Protein AF-A0A357AM47-F1 (afdb_monomer_lite)

Sequence (164 aa):
MSIFLFTTLNSKGVAGVGKAKLSAEQVVPPAEQARFNLYQVDAKGEVDTEKSGDAVFNIKSTENQPNSFLMASISVVYNGGSKNKLLEERKKLLQNLYISDFRQAAIEYFRSKSYDELQQADAMQKAGEDLQAIFSGIIGEDPEDPAKKIILKIVFDKWIIQQQ

Foldseek 3Di:
DDDDDDDDDDDDDDDDDDPPPDDPQPDQPPQQKAKFWLADADPVRFTDRPDWDKDKEFAAADPVFRGKIKIWGKMWIWGCPDNNPNVVVLCCCVGVPCSVVLVVVLNVVRNHHDPVLCPDPCNQVVSWVVSLVVSCVSSPHDPVCSVPTTGDIMDIPDIDMDGD

Secondary structure (DSSP, 8-state):
-PPPP-------PPP--------------GGGEEEEESS---TTSS--SSSPPPEEEE-B--SS-TTEEEEEEEEEEEE--GGGTTHHHHHHIIIIISHHHHHHHHHHHHHHSBHHHHTSTTHHHHHHHHHHHHHHHHTT--TT-GGG--EEEEEEEEEEEEE-

pLDDT: mean 80.46, std 19.72, range [31.25, 97.44]

Structure (mmCIF, N/CA/C/O backbone):
data_AF-A0A357AM47-F1
#
_entry.id   AF-A0A357AM47-F1
#
loop_
_atom_site.group_PDB
_atom_site.id
_atom_site.type_symbol
_atom_site.label_atom_id
_atom_site.label_alt_id
_atom_site.label_comp_id
_atom_site.label_asym_id
_atom_site.label_entity_id
_atom_site.label_seq_id
_atom_site.pdbx_PDB_ins_code
_atom_site.Cartn_x
_atom_site.Cartn_y
_atom_site.Cartn_z
_atom_site.occupancy
_atom_site.B_iso_or_equiv
_atom_site.auth_seq_id
_atom_site.auth_comp_id
_atom_site.auth_asym_id
_atom_site.auth_atom_id
_atom_site.pdbx_PDB_model_num
ATOM 1 N N . MET A 1 1 ? 13.494 -64.619 18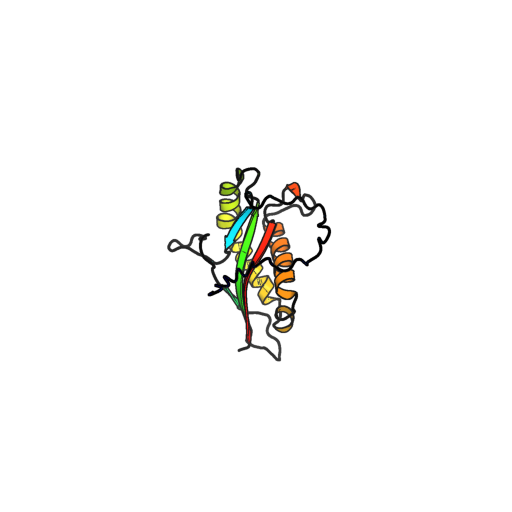.999 1.00 40.53 1 MET A N 1
ATOM 2 C CA . MET A 1 1 ? 13.290 -64.017 17.666 1.00 40.53 1 MET A CA 1
ATOM 3 C C . MET A 1 1 ? 12.662 -62.657 17.905 1.00 40.53 1 MET A C 1
ATOM 5 O O . MET A 1 1 ? 11.492 -62.592 18.247 1.00 40.53 1 MET A O 1
ATOM 9 N N . SER A 1 2 ? 13.479 -61.606 17.896 1.00 43.72 2 SER A N 1
ATOM 10 C CA . SER A 1 2 ? 13.066 -60.249 18.267 1.00 43.72 2 SER A CA 1
ATOM 11 C C . SER A 1 2 ? 12.852 -59.441 16.994 1.00 43.72 2 SER A C 1
ATOM 13 O O . SER A 1 2 ? 13.758 -59.351 16.169 1.00 43.72 2 SER A O 1
ATOM 15 N N . ILE A 1 3 ? 11.648 -58.903 16.817 1.00 53.75 3 ILE A N 1
ATOM 16 C CA . ILE A 1 3 ? 11.272 -58.072 15.672 1.00 53.75 3 ILE A CA 1
ATOM 17 C C . ILE A 1 3 ? 11.390 -56.608 16.102 1.00 53.75 3 ILE A C 1
ATOM 19 O O . ILE A 1 3 ? 10.734 -56.187 17.051 1.00 53.75 3 ILE A O 1
ATOM 23 N N . PHE A 1 4 ? 12.231 -55.844 15.405 1.00 48.78 4 PHE A N 1
ATOM 24 C CA . PHE A 1 4 ? 12.303 -54.388 15.518 1.00 48.78 4 PHE A CA 1
ATOM 25 C C . PHE A 1 4 ? 11.388 -53.764 14.455 1.00 48.78 4 PHE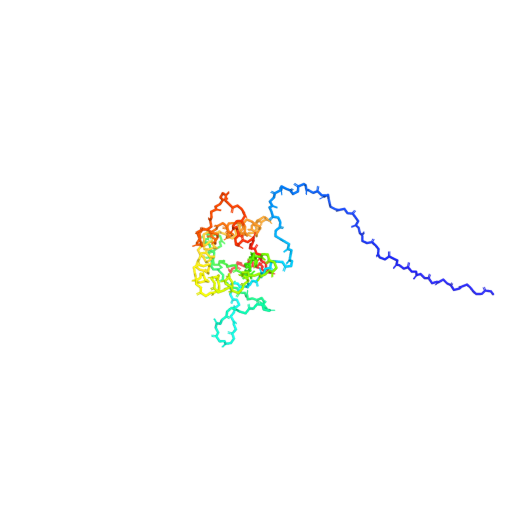 A C 1
ATOM 27 O O . PHE A 1 4 ? 11.577 -54.006 13.264 1.00 48.78 4 PHE A O 1
ATOM 34 N N . LEU A 1 5 ? 10.404 -52.964 14.877 1.00 50.66 5 LEU A N 1
ATOM 35 C CA . LEU A 1 5 ? 9.602 -52.118 13.988 1.00 50.66 5 LEU A CA 1
ATOM 36 C C . LEU A 1 5 ? 10.204 -50.708 13.961 1.00 50.66 5 LEU A C 1
ATOM 38 O O . LEU A 1 5 ? 10.206 -50.016 14.976 1.00 50.66 5 LEU A O 1
ATOM 42 N N . PHE A 1 6 ? 10.663 -50.268 12.791 1.00 53.88 6 PHE A N 1
ATOM 43 C CA . PHE A 1 6 ? 10.964 -48.862 12.524 1.00 53.88 6 PHE A CA 1
ATOM 44 C C . PHE A 1 6 ? 9.737 -48.216 11.873 1.00 53.88 6 PHE A C 1
ATOM 46 O O . PHE A 1 6 ? 9.360 -48.563 10.756 1.00 53.88 6 PHE A O 1
ATOM 53 N N . THR A 1 7 ? 9.094 -47.286 12.577 1.00 44.75 7 THR A N 1
ATOM 54 C CA . THR A 1 7 ? 8.002 -46.463 12.046 1.00 44.75 7 THR A CA 1
ATOM 55 C C . THR A 1 7 ? 8.573 -45.274 11.278 1.00 44.75 7 THR A C 1
ATOM 57 O O . THR A 1 7 ? 9.206 -44.404 11.874 1.00 44.75 7 THR A O 1
ATOM 60 N N . THR A 1 8 ? 8.317 -45.194 9.972 1.00 42.97 8 THR A N 1
ATOM 61 C CA . THR A 1 8 ? 8.569 -43.994 9.164 1.00 42.97 8 THR A CA 1
ATOM 62 C C . THR A 1 8 ? 7.245 -43.276 8.896 1.00 42.97 8 THR A C 1
ATOM 64 O O . THR A 1 8 ? 6.454 -43.664 8.038 1.00 42.97 8 THR A O 1
ATOM 67 N N . LEU A 1 9 ? 6.983 -42.211 9.658 1.00 45.31 9 LEU A N 1
ATOM 68 C CA . LEU A 1 9 ? 5.921 -41.252 9.354 1.00 45.31 9 LEU A CA 1
ATOM 69 C C . LEU A 1 9 ? 6.365 -40.415 8.152 1.00 45.31 9 LEU A C 1
ATOM 71 O O . LEU A 1 9 ? 7.185 -39.508 8.274 1.00 45.31 9 LEU A O 1
ATOM 75 N N . ASN A 1 10 ? 5.844 -40.752 6.975 1.00 38.94 10 ASN A N 1
ATOM 76 C CA . ASN A 1 10 ? 6.002 -39.933 5.783 1.00 38.94 10 ASN A CA 1
ATOM 77 C C . ASN A 1 10 ? 4.958 -38.810 5.826 1.00 38.94 10 ASN A C 1
ATOM 79 O O . ASN A 1 10 ? 3.788 -39.018 5.504 1.00 38.94 10 ASN A O 1
ATOM 83 N N . SER A 1 11 ? 5.381 -37.623 6.249 1.00 42.72 11 SER A N 1
ATOM 84 C CA . SER A 1 11 ? 4.605 -36.392 6.128 1.00 42.72 11 SER A CA 1
ATOM 85 C C . SER A 1 11 ? 4.466 -36.031 4.649 1.00 42.72 11 SER A C 1
ATOM 87 O O . SER A 1 11 ? 5.376 -35.455 4.054 1.00 42.72 11 SER A O 1
ATOM 89 N N . LYS A 1 12 ? 3.320 -36.343 4.039 1.00 38.94 12 LYS A N 1
ATOM 90 C CA . LYS A 1 12 ? 2.901 -35.707 2.785 1.00 38.94 12 LYS A CA 1
ATOM 91 C C . LYS A 1 12 ? 1.600 -34.962 3.011 1.00 38.94 12 LYS A C 1
ATOM 93 O O . LYS A 1 12 ? 0.581 -35.544 3.370 1.00 38.94 12 LYS A O 1
ATOM 98 N N . GLY A 1 13 ? 1.725 -33.647 2.858 1.00 37.59 13 GLY A N 1
ATOM 99 C CA . GLY A 1 13 ? 0.711 -32.651 3.126 1.00 37.59 13 GLY A CA 1
ATOM 100 C C . GLY A 1 13 ? -0.556 -32.851 2.311 1.00 37.59 13 GLY A C 1
ATOM 101 O O . GLY A 1 13 ? -0.556 -33.363 1.192 1.00 37.59 13 GLY A O 1
ATOM 102 N N . VAL A 1 14 ? -1.630 -32.413 2.947 1.00 36.28 14 VAL A N 1
ATOM 103 C CA . VAL A 1 14 ? -3.002 -32.360 2.473 1.00 36.28 14 VAL A CA 1
ATOM 104 C C . VAL A 1 14 ? -3.056 -31.659 1.113 1.00 36.28 14 VAL A C 1
ATOM 106 O O . VAL A 1 14 ? -2.688 -30.494 0.980 1.00 36.28 14 VAL A O 1
ATOM 109 N N . ALA A 1 15 ? -3.508 -32.387 0.095 1.00 38.81 15 ALA A N 1
ATOM 110 C CA . ALA A 1 15 ? -3.880 -31.824 -1.190 1.00 38.81 15 ALA A CA 1
ATOM 111 C C . ALA A 1 15 ? -5.310 -31.283 -1.089 1.00 38.81 15 ALA A C 1
ATOM 113 O O . ALA A 1 15 ? -6.235 -32.039 -0.800 1.00 38.81 15 ALA A O 1
ATOM 114 N N . GLY A 1 16 ? -5.489 -29.991 -1.360 1.00 31.25 16 GLY A N 1
ATOM 115 C CA . GLY A 1 16 ? -6.814 -29.425 -1.585 1.00 31.25 16 GLY A CA 1
ATOM 116 C C . GLY A 1 16 ? -6.903 -27.929 -1.337 1.00 31.25 16 GLY A C 1
ATOM 117 O O . GLY A 1 16 ? -7.324 -27.536 -0.263 1.00 31.25 16 GLY A O 1
ATOM 118 N N . VAL A 1 17 ? -6.601 -27.117 -2.354 1.00 34.31 17 VAL A N 1
ATOM 119 C CA . VAL A 1 17 ? -7.410 -25.936 -2.708 1.00 34.31 17 VAL A CA 1
ATOM 120 C C . VAL A 1 17 ? -7.358 -25.807 -4.230 1.00 34.31 17 VAL A C 1
ATOM 122 O O . VAL A 1 17 ? -6.290 -25.867 -4.840 1.00 34.31 17 VAL A O 1
ATOM 125 N N . GLY A 1 18 ? -8.539 -25.734 -4.841 1.00 31.72 18 GLY A N 1
ATOM 126 C CA . GLY A 1 18 ? -8.738 -25.698 -6.281 1.00 31.72 18 GLY A CA 1
ATOM 127 C C . GLY A 1 18 ? -7.953 -24.583 -6.964 1.00 31.72 18 GLY A C 1
ATOM 128 O O . GLY A 1 18 ? -7.833 -23.469 -6.459 1.00 31.72 18 GLY A O 1
ATOM 129 N N . LYS A 1 19 ? -7.454 -24.895 -8.163 1.00 36.06 19 LYS A N 1
ATOM 130 C CA . LYS A 1 19 ? -7.002 -23.901 -9.133 1.00 36.06 19 LYS A CA 1
ATOM 131 C C . LYS A 1 19 ? -8.198 -23.026 -9.510 1.00 36.06 19 LYS A C 1
ATOM 133 O O . LYS A 1 19 ? -8.933 -23.348 -10.441 1.00 36.06 19 LYS A O 1
ATOM 138 N N . ALA A 1 20 ? -8.394 -21.934 -8.779 1.00 32.34 20 ALA A N 1
ATOM 139 C CA . ALA A 1 20 ? -9.149 -20.804 -9.282 1.00 32.34 20 ALA A CA 1
ATOM 140 C C . ALA A 1 20 ? -8.407 -20.298 -10.524 1.00 32.34 20 ALA A C 1
ATOM 142 O O . ALA A 1 20 ? -7.199 -20.054 -10.501 1.00 32.34 20 ALA A O 1
ATOM 143 N N . LYS A 1 21 ? -9.130 -20.261 -11.638 1.00 34.22 21 LYS A N 1
ATOM 144 C CA . LYS A 1 21 ? -8.663 -19.813 -12.943 1.00 34.22 21 LYS A CA 1
ATOM 145 C C . LYS A 1 21 ? -8.303 -18.330 -12.818 1.00 34.22 21 LYS A C 1
ATOM 147 O O . LYS A 1 21 ? -9.184 -17.483 -12.905 1.00 34.22 21 LYS A O 1
ATOM 152 N N . LEU A 1 22 ? -7.030 -18.047 -12.545 1.00 34.88 22 LEU A N 1
ATOM 153 C CA . LEU A 1 22 ? -6.474 -16.699 -12.574 1.00 34.88 22 LEU A CA 1
ATOM 154 C C . LEU A 1 22 ? -6.722 -16.139 -13.974 1.00 34.88 22 LEU A C 1
ATOM 156 O O . LEU A 1 22 ? -6.290 -16.719 -14.976 1.00 34.88 22 LEU A O 1
ATOM 160 N N . SER A 1 23 ? -7.490 -15.056 -14.022 1.00 35.03 23 SER A N 1
ATOM 161 C CA . SER A 1 23 ? -7.554 -14.136 -15.149 1.00 35.03 23 SER A CA 1
ATOM 162 C C . SER A 1 23 ? -6.137 -13.886 -15.659 1.00 35.03 23 SER A C 1
ATOM 164 O O . SER A 1 23 ? -5.192 -13.814 -14.874 1.00 35.03 23 SER A O 1
ATOM 166 N N . ALA A 1 24 ? -5.980 -13.819 -16.980 1.00 37.25 24 ALA A N 1
ATOM 167 C CA . ALA A 1 24 ? -4.708 -13.567 -17.643 1.00 37.25 24 ALA A CA 1
ATOM 168 C C . ALA A 1 24 ? -4.257 -12.114 -17.406 1.00 37.25 24 ALA A C 1
ATOM 170 O O . ALA A 1 24 ? -4.215 -11.304 -18.322 1.00 37.25 24 ALA A O 1
ATOM 171 N N . GLU A 1 25 ? -3.960 -11.782 -16.157 1.00 43.28 25 GLU A N 1
ATOM 172 C CA . GLU A 1 25 ? -3.191 -10.615 -15.776 1.00 43.28 25 GLU A CA 1
ATOM 173 C C . GLU A 1 25 ? -1.727 -11.033 -15.873 1.00 43.28 25 GLU A C 1
ATOM 175 O O . GLU A 1 25 ? -1.335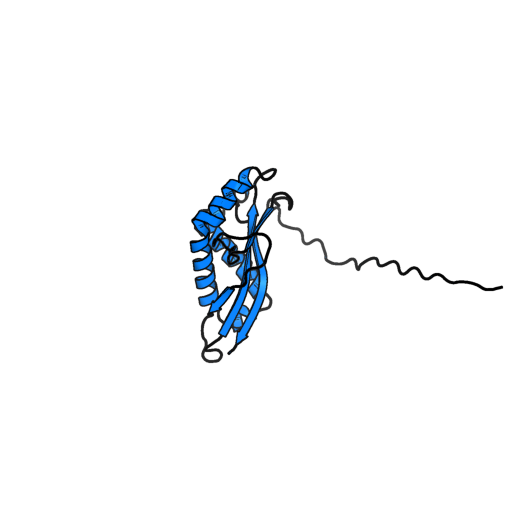 -12.099 -15.392 1.00 43.28 25 GLU A O 1
ATOM 180 N N . GLN A 1 26 ? -0.934 -10.260 -16.605 1.00 51.38 26 GLN A N 1
ATOM 181 C CA . GLN A 1 26 ? 0.473 -10.533 -16.854 1.00 51.38 26 GLN A CA 1
ATOM 182 C C . GLN A 1 26 ? 1.212 -10.720 -15.520 1.00 51.38 26 GLN A C 1
ATOM 184 O O . GLN A 1 26 ? 1.525 -9.763 -14.816 1.00 51.38 26 GLN A O 1
ATOM 189 N N . VAL A 1 27 ? 1.476 -11.975 -15.152 1.00 70.06 27 VAL A N 1
ATOM 190 C CA . VAL A 1 27 ? 2.119 -12.306 -13.880 1.00 70.06 27 VAL A CA 1
ATOM 191 C C . VAL A 1 27 ? 3.605 -11.977 -14.002 1.00 70.06 27 VAL A C 1
ATOM 193 O O . VAL A 1 27 ? 4.360 -12.736 -14.609 1.00 70.06 27 VAL A O 1
ATOM 196 N N . VAL A 1 28 ? 4.038 -10.850 -13.429 1.00 75.75 28 VAL A N 1
ATOM 197 C CA . VAL A 1 28 ? 5.470 -10.559 -13.256 1.00 75.75 28 VAL A CA 1
ATOM 198 C C . VAL A 1 28 ? 6.089 -11.699 -12.436 1.00 75.75 28 VAL A C 1
ATOM 200 O O . VAL A 1 28 ? 5.605 -11.966 -11.329 1.00 75.75 28 VAL A O 1
ATOM 203 N N . PRO A 1 29 ? 7.126 -12.399 -12.934 1.00 82.69 29 PRO A N 1
ATOM 204 C CA . PRO A 1 29 ? 7.738 -13.510 -12.214 1.00 82.69 29 PRO A CA 1
ATOM 205 C C . PRO A 1 29 ? 8.220 -13.075 -10.826 1.00 82.69 29 PRO A C 1
ATOM 207 O O . PRO A 1 29 ? 8.782 -11.989 -10.718 1.00 82.69 29 PRO A O 1
ATOM 210 N N . PRO A 1 30 ? 8.102 -13.905 -9.771 1.00 84.69 30 PRO A N 1
ATOM 211 C CA . PRO A 1 30 ? 8.552 -13.532 -8.425 1.00 84.69 30 PRO A CA 1
ATOM 212 C C . PRO A 1 30 ? 10.011 -13.056 -8.352 1.00 84.69 30 PRO A C 1
ATOM 214 O O . PRO A 1 30 ? 10.328 -12.186 -7.553 1.00 84.69 30 PRO A O 1
ATOM 217 N N . ALA A 1 31 ? 10.890 -13.583 -9.213 1.00 85.19 31 ALA A N 1
ATOM 218 C CA . ALA A 1 31 ? 12.294 -13.168 -9.303 1.00 85.19 31 ALA A CA 1
ATOM 219 C C . ALA A 1 31 ? 12.495 -11.738 -9.848 1.00 85.19 31 ALA A C 1
ATOM 221 O O . ALA A 1 31 ? 13.561 -11.154 -9.666 1.00 85.19 31 ALA A O 1
ATOM 222 N N . GLU A 1 32 ? 11.487 -11.194 -10.530 1.00 88.44 32 GLU A N 1
ATOM 223 C CA . GLU A 1 32 ? 11.453 -9.833 -11.074 1.00 88.44 32 GLU A CA 1
ATOM 224 C C . GLU A 1 32 ? 10.601 -8.891 -10.207 1.00 88.44 32 GLU A C 1
ATOM 226 O O . GLU A 1 32 ? 10.309 -7.765 -10.603 1.00 88.44 32 GLU A O 1
ATOM 231 N N . GLN A 1 33 ? 10.163 -9.350 -9.032 1.00 90.62 33 GLN A N 1
ATOM 232 C CA . GLN A 1 33 ? 9.452 -8.531 -8.060 1.00 90.62 33 GLN A CA 1
ATOM 233 C C . GLN A 1 33 ? 10.422 -8.039 -6.994 1.00 90.62 33 GLN A C 1
ATOM 235 O O . GLN A 1 33 ? 11.294 -8.772 -6.527 1.00 90.62 33 GLN A O 1
ATOM 240 N N . ALA A 1 34 ? 10.216 -6.806 -6.561 1.00 91.00 34 ALA A N 1
ATOM 241 C CA . ALA A 1 34 ? 10.898 -6.230 -5.422 1.00 91.00 34 ALA A CA 1
ATOM 242 C C . ALA A 1 34 ? 9.884 -5.703 -4.413 1.00 91.00 34 ALA A C 1
ATOM 244 O O . ALA A 1 34 ? 8.712 -5.485 -4.726 1.00 91.00 34 ALA A O 1
ATOM 245 N N . ARG A 1 35 ? 10.335 -5.536 -3.172 1.00 90.94 35 ARG A N 1
ATOM 246 C CA . ARG A 1 35 ? 9.494 -5.152 -2.043 1.00 90.94 35 ARG A CA 1
ATOM 247 C C . ARG A 1 35 ? 10.215 -4.124 -1.188 1.00 90.94 35 ARG A C 1
ATOM 249 O O . ARG A 1 35 ? 11.413 -4.253 -0.960 1.00 90.94 35 ARG A O 1
ATOM 256 N N . PHE A 1 36 ? 9.478 -3.142 -0.686 1.00 90.69 36 PHE A N 1
ATOM 257 C CA . PHE A 1 36 ? 9.944 -2.291 0.405 1.00 90.69 36 PHE A CA 1
ATOM 258 C C . PHE A 1 36 ? 8.815 -2.005 1.389 1.00 90.69 36 PHE A C 1
ATOM 260 O O . PHE A 1 36 ? 7.642 -2.028 1.013 1.00 90.69 36 PHE A O 1
ATOM 267 N N . ASN A 1 37 ? 9.171 -1.750 2.646 1.00 92.31 37 ASN A N 1
ATOM 268 C CA . ASN A 1 37 ? 8.217 -1.354 3.671 1.00 92.31 37 ASN A CA 1
ATOM 269 C C . ASN A 1 37 ? 8.084 0.175 3.702 1.00 92.31 37 ASN A C 1
ATOM 271 O O . ASN A 1 37 ? 9.076 0.892 3.640 1.00 92.31 37 ASN A O 1
ATOM 275 N N . LEU A 1 38 ? 6.854 0.675 3.795 1.00 91.12 38 LEU A N 1
ATOM 276 C CA . LEU A 1 38 ? 6.553 2.097 3.671 1.00 91.12 38 LEU A CA 1
ATOM 277 C C . LEU A 1 38 ? 7.087 2.935 4.847 1.00 91.12 38 LEU A C 1
ATOM 279 O O . LEU A 1 38 ? 7.422 4.105 4.664 1.00 91.12 38 LEU A O 1
ATOM 283 N N . TYR A 1 39 ? 7.194 2.353 6.043 1.00 88.62 39 TYR A N 1
ATOM 284 C CA . TYR A 1 39 ? 7.556 3.053 7.286 1.00 88.62 39 TYR A CA 1
ATOM 285 C C . TYR A 1 39 ? 8.861 2.572 7.913 1.00 88.62 39 TYR A C 1
ATOM 287 O O . TYR A 1 39 ? 9.312 3.145 8.902 1.00 88.62 39 TYR A O 1
ATOM 295 N N . GLN A 1 40 ? 9.492 1.554 7.336 1.00 82.75 40 GLN A N 1
ATOM 296 C CA . GLN A 1 40 ? 10.841 1.173 7.711 1.00 82.75 40 GLN A CA 1
ATOM 297 C C . GLN A 1 40 ? 11.795 2.295 7.287 1.00 82.75 40 GLN A C 1
ATOM 299 O O . GLN A 1 40 ? 11.864 2.640 6.109 1.00 82.75 40 GLN A O 1
ATOM 304 N N . VAL A 1 41 ? 12.535 2.845 8.245 1.00 71.12 41 VAL A N 1
ATOM 305 C CA . VAL A 1 41 ? 13.653 3.754 7.989 1.00 71.12 41 VAL A CA 1
ATOM 306 C C . VAL A 1 41 ? 14.915 3.205 8.648 1.00 71.12 41 VAL A C 1
ATOM 308 O O . VAL A 1 41 ? 14.858 2.653 9.748 1.00 71.12 41 VAL A O 1
ATOM 311 N N . ASP A 1 42 ? 16.045 3.312 7.964 1.00 68.81 42 ASP A N 1
ATOM 312 C CA . ASP A 1 42 ? 17.359 2.969 8.476 1.00 68.81 42 ASP A CA 1
ATOM 313 C C . ASP A 1 42 ? 17.871 4.058 9.436 1.00 68.81 42 ASP A C 1
ATOM 315 O O . ASP A 1 42 ? 17.236 5.092 9.662 1.00 68.81 42 ASP A O 1
ATOM 319 N N . ALA A 1 43 ? 19.056 3.843 10.009 1.00 60.50 43 ALA A N 1
ATOM 320 C CA . ALA A 1 43 ? 19.679 4.798 10.929 1.00 60.50 43 ALA A CA 1
ATOM 321 C C . ALA A 1 43 ? 20.020 6.162 10.287 1.00 60.50 43 ALA A C 1
ATOM 323 O O . ALA A 1 43 ? 20.359 7.103 11.003 1.00 60.50 43 ALA A O 1
ATOM 324 N N . LYS A 1 44 ? 19.955 6.270 8.956 1.00 63.91 44 LYS A N 1
ATOM 325 C CA . LYS A 1 44 ? 20.170 7.492 8.174 1.00 63.91 44 LYS A CA 1
ATOM 326 C C . LYS A 1 44 ? 18.852 8.117 7.696 1.00 63.91 44 LYS A C 1
ATOM 328 O O . LYS A 1 44 ? 18.887 9.174 7.073 1.00 63.91 44 LYS A O 1
ATOM 333 N N . GLY A 1 45 ? 17.709 7.510 8.022 1.00 60.28 45 GLY A N 1
ATOM 334 C CA . GLY A 1 45 ? 16.381 7.960 7.612 1.00 60.28 45 GLY A CA 1
ATOM 335 C C . GLY A 1 45 ? 15.941 7.477 6.223 1.00 60.28 45 GLY A C 1
ATOM 336 O O . GLY A 1 45 ? 14.901 7.927 5.745 1.00 60.28 45 GLY A O 1
ATOM 337 N N . GLU A 1 46 ? 16.690 6.580 5.576 1.00 65.31 46 GLU A N 1
ATOM 338 C CA . GLU A 1 46 ? 16.367 5.998 4.264 1.00 65.31 46 GLU A CA 1
ATOM 339 C C . GLU A 1 46 ? 15.505 4.739 4.406 1.00 65.31 46 GLU A C 1
ATOM 341 O O . GLU A 1 46 ? 15.533 4.080 5.435 1.00 65.31 46 GLU A O 1
ATOM 346 N N . VAL A 1 47 ? 14.729 4.361 3.388 1.00 65.06 47 VAL A N 1
ATOM 347 C CA . VAL A 1 47 ? 13.861 3.175 3.479 1.00 65.06 47 VAL A CA 1
ATOM 348 C C . VAL A 1 47 ? 14.687 1.881 3.491 1.00 65.06 47 VAL A C 1
ATOM 350 O O . VAL A 1 47 ? 15.286 1.510 2.483 1.00 65.06 47 VAL A O 1
ATOM 353 N N . ASP A 1 48 ? 14.684 1.165 4.618 1.00 63.22 48 ASP A N 1
ATOM 354 C CA . ASP A 1 48 ? 15.333 -0.146 4.753 1.00 63.22 48 ASP A CA 1
ATOM 355 C C . ASP A 1 48 ? 14.420 -1.268 4.213 1.00 63.22 48 ASP A C 1
ATOM 357 O O . ASP A 1 48 ? 13.190 -1.218 4.290 1.00 63.22 48 ASP A O 1
ATOM 361 N N . THR A 1 49 ? 15.025 -2.266 3.572 1.00 61.22 49 THR A N 1
ATOM 362 C CA . THR A 1 49 ? 14.336 -3.351 2.861 1.00 61.22 49 THR A CA 1
ATOM 363 C C . THR A 1 49 ? 14.375 -4.689 3.598 1.00 61.22 49 THR A C 1
ATOM 365 O O . THR A 1 49 ? 13.730 -5.632 3.144 1.00 61.22 49 THR A O 1
ATOM 368 N N . GLU A 1 50 ? 15.111 -4.804 4.709 1.00 57.56 50 GLU A N 1
ATOM 369 C CA . GLU A 1 50 ? 15.360 -6.092 5.378 1.00 57.56 50 GLU A CA 1
ATOM 370 C C . GLU A 1 50 ? 14.506 -6.343 6.630 1.00 57.56 50 GLU A C 1
ATOM 372 O O . GLU A 1 50 ? 14.456 -7.478 7.110 1.00 57.56 50 GLU A O 1
ATOM 377 N N . LYS A 1 51 ? 13.794 -5.336 7.162 1.00 59.59 51 LYS A N 1
ATOM 378 C CA . LYS A 1 51 ? 12.885 -5.524 8.310 1.00 59.59 51 LYS A CA 1
ATOM 379 C C . LYS A 1 51 ? 11.510 -4.889 8.088 1.00 59.59 51 LYS A C 1
ATOM 381 O O . LYS A 1 51 ? 11.293 -4.114 7.158 1.00 59.59 51 LYS A O 1
ATOM 386 N N . SER A 1 52 ? 10.563 -5.282 8.936 1.00 65.00 52 SER A N 1
ATOM 387 C CA . SER A 1 52 ? 9.193 -4.772 8.946 1.00 65.00 52 SER A CA 1
ATOM 388 C C . SER A 1 52 ? 9.084 -3.527 9.830 1.00 65.00 52 SER A C 1
ATOM 390 O O . SER A 1 52 ? 9.267 -3.620 11.046 1.00 65.00 52 SER A O 1
ATOM 392 N N . GLY A 1 53 ? 8.730 -2.392 9.227 1.00 80.88 53 GLY A N 1
ATOM 393 C CA . GLY A 1 53 ? 8.360 -1.171 9.933 1.00 80.88 53 GLY A CA 1
ATOM 394 C C . GLY A 1 53 ? 6.871 -1.190 10.256 1.00 80.88 53 GLY A C 1
ATOM 395 O O . GLY A 1 53 ? 6.054 -1.496 9.382 1.00 80.88 53 GLY A O 1
ATOM 396 N N . ASP A 1 54 ? 6.520 -0.891 11.503 1.00 89.31 54 ASP A N 1
ATOM 397 C CA . ASP A 1 54 ? 5.132 -0.719 11.926 1.00 89.31 54 ASP A CA 1
ATOM 398 C C . ASP A 1 54 ? 4.786 0.770 11.959 1.00 89.31 54 ASP A C 1
ATOM 400 O O . ASP A 1 54 ? 5.594 1.595 12.388 1.00 89.31 54 ASP A O 1
ATOM 404 N N . ALA A 1 55 ? 3.565 1.108 11.560 1.00 91.69 55 ALA A N 1
ATOM 405 C CA . ALA A 1 55 ? 2.993 2.432 11.745 1.00 91.69 55 ALA A CA 1
ATOM 406 C C . ALA A 1 55 ? 1.667 2.337 12.494 1.00 91.69 55 ALA A C 1
ATOM 408 O O . ALA A 1 55 ? 0.909 1.379 12.326 1.00 91.69 55 ALA A O 1
ATOM 409 N N . VAL A 1 56 ? 1.399 3.349 13.318 1.00 93.38 56 VAL A N 1
ATOM 410 C CA . VAL A 1 56 ? 0.130 3.516 14.025 1.00 93.38 56 VAL A CA 1
ATOM 411 C C . VAL A 1 56 ? -0.684 4.590 13.314 1.00 93.38 56 VAL A C 1
ATOM 413 O O . VAL A 1 56 ? -0.208 5.702 13.088 1.00 93.38 56 VAL A O 1
ATOM 416 N N . PHE A 1 57 ? -1.918 4.246 12.976 1.00 94.56 57 PHE A N 1
ATOM 417 C CA . PHE A 1 57 ? -2.871 5.078 12.265 1.00 94.56 57 PHE A CA 1
ATOM 418 C C . PHE A 1 57 ? -4.067 5.360 13.159 1.00 94.56 57 PHE A C 1
ATOM 420 O O . PHE A 1 57 ? -4.723 4.436 13.641 1.00 94.56 57 PHE A O 1
ATOM 427 N N . ASN A 1 58 ? -4.388 6.638 13.324 1.00 92.44 58 ASN A N 1
ATOM 428 C CA . ASN A 1 58 ? -5.682 7.025 13.868 1.00 92.44 58 ASN A CA 1
ATOM 429 C C . ASN A 1 58 ? -6.758 6.711 12.830 1.00 92.44 58 ASN A C 1
ATOM 431 O O . ASN A 1 58 ? -6.601 7.060 11.657 1.00 92.44 58 ASN A O 1
ATOM 435 N N . ILE A 1 59 ? -7.836 6.082 13.277 1.00 93.69 59 ILE A N 1
ATOM 436 C CA . ILE A 1 59 ? -8.973 5.717 12.433 1.00 93.69 59 ILE A CA 1
ATOM 437 C C . ILE A 1 59 ? -10.171 6.610 12.761 1.00 93.69 59 ILE A C 1
ATOM 439 O O . ILE A 1 59 ? -10.151 7.364 13.736 1.00 93.69 59 ILE A O 1
ATOM 443 N N . LYS A 1 60 ? -11.207 6.575 11.925 1.00 93.00 60 LYS A N 1
ATOM 444 C CA . LYS A 1 60 ? -12.405 7.397 12.095 1.00 93.00 60 LYS A CA 1
ATOM 445 C C . LYS A 1 60 ? -13.088 7.075 13.426 1.00 93.00 60 LYS A C 1
ATOM 447 O O . LYS A 1 60 ? -13.570 5.959 13.623 1.00 93.00 60 LYS A O 1
ATOM 452 N N . SER A 1 61 ? -13.176 8.074 14.301 1.00 89.69 61 SER A N 1
ATOM 453 C CA . SER A 1 61 ? -13.912 7.981 15.561 1.00 89.69 61 SER A CA 1
ATOM 454 C C . SER A 1 61 ? -15.407 7.774 15.313 1.00 89.69 61 SER A C 1
ATOM 456 O O . SER A 1 61 ? -16.010 8.431 14.459 1.00 89.69 61 SER A O 1
ATOM 458 N N . THR A 1 62 ? -16.011 6.889 16.099 1.00 88.31 62 THR A N 1
ATOM 459 C CA . THR A 1 62 ? -17.465 6.685 16.173 1.00 88.31 62 THR A CA 1
ATOM 460 C C . THR A 1 62 ? -17.936 6.925 17.609 1.00 88.31 62 THR A C 1
ATOM 462 O O . THR A 1 62 ? -17.115 6.979 18.525 1.00 88.31 62 THR A O 1
ATOM 465 N N . GLU A 1 63 ? -19.247 7.062 17.836 1.00 85.00 63 GLU A N 1
ATOM 466 C CA . GLU A 1 63 ? -19.800 7.245 19.192 1.00 85.00 63 GLU A CA 1
ATOM 467 C C . GLU A 1 63 ? -19.409 6.102 20.144 1.00 85.00 63 GLU A C 1
ATOM 469 O O . GLU A 1 63 ? -19.125 6.338 21.316 1.00 85.00 63 GLU A O 1
ATOM 474 N N . ASN A 1 64 ? -19.329 4.874 19.623 1.00 82.19 64 ASN A N 1
ATOM 475 C CA . ASN A 1 64 ? -18.979 3.683 20.397 1.00 82.19 64 ASN A CA 1
ATOM 476 C C . ASN A 1 64 ? -17.463 3.476 20.533 1.00 82.19 64 ASN A C 1
ATOM 478 O O . ASN A 1 64 ? -17.018 2.772 21.439 1.00 82.19 64 ASN A O 1
ATOM 482 N N . GLN A 1 65 ? -16.670 4.050 19.625 1.00 84.06 65 GLN A N 1
ATOM 483 C CA . GLN A 1 65 ? -15.222 3.857 19.539 1.00 84.06 65 GLN A CA 1
ATOM 484 C C . GLN A 1 65 ? -14.511 5.206 19.291 1.00 84.06 65 GLN A C 1
ATOM 486 O O . GLN A 1 65 ? -13.972 5.441 18.203 1.00 84.06 65 GLN A O 1
ATOM 491 N N . PRO A 1 66 ? -14.488 6.123 20.276 1.00 82.12 66 PRO A N 1
ATOM 492 C CA . PRO A 1 66 ? -13.970 7.476 20.073 1.00 82.12 66 PRO A CA 1
ATOM 493 C C . PRO A 1 66 ? -12.450 7.517 19.848 1.00 82.12 66 PRO A C 1
ATOM 495 O O . PRO A 1 66 ? -11.975 8.374 19.105 1.00 82.12 66 PRO A O 1
ATOM 498 N N . ASN A 1 67 ? -11.705 6.572 20.434 1.00 84.94 67 ASN A N 1
ATOM 499 C CA . ASN A 1 67 ? -10.238 6.546 20.444 1.00 84.94 67 ASN A CA 1
ATOM 500 C C . ASN A 1 67 ? -9.692 5.196 19.954 1.00 84.94 67 ASN A C 1
ATOM 502 O O . ASN A 1 67 ? -9.023 4.473 20.687 1.00 84.94 67 ASN A O 1
ATOM 506 N N . SER A 1 68 ? -9.999 4.818 18.716 1.00 90.62 68 SER A N 1
ATOM 507 C CA . SER A 1 68 ? -9.439 3.594 18.127 1.00 90.62 68 SER A CA 1
ATOM 508 C C . SER A 1 68 ? -8.279 3.888 17.186 1.00 90.62 68 SER A C 1
ATOM 510 O O . SER A 1 68 ? -8.207 4.955 16.570 1.00 90.62 68 SER A O 1
ATOM 512 N N . PHE A 1 69 ? -7.380 2.916 17.046 1.00 93.69 69 PHE A N 1
ATOM 513 C CA . PHE A 1 69 ? -6.249 2.993 16.128 1.00 93.69 69 PHE A CA 1
ATOM 514 C C . PHE A 1 69 ? -5.962 1.644 15.466 1.00 93.69 69 PHE A C 1
ATOM 516 O O . PHE A 1 69 ? -6.320 0.575 15.968 1.00 93.69 69 PHE A O 1
ATOM 523 N N . LEU A 1 70 ? -5.278 1.707 14.329 1.00 95.19 70 LEU A N 1
ATOM 524 C CA . LEU A 1 70 ? -4.737 0.560 13.613 1.00 95.19 70 LEU A CA 1
ATOM 525 C C . LEU A 1 70 ? -3.212 0.621 13.673 1.00 95.19 70 LEU A C 1
ATOM 527 O O . LEU A 1 70 ? -2.616 1.601 13.247 1.00 95.19 70 LEU A O 1
ATOM 531 N N . MET A 1 71 ? -2.570 -0.443 14.137 1.00 95.12 71 MET A N 1
ATOM 532 C CA . MET A 1 71 ? -1.150 -0.672 13.907 1.00 95.12 71 MET A CA 1
ATOM 533 C C . MET A 1 71 ? -0.985 -1.615 12.718 1.00 95.12 71 MET A C 1
ATOM 535 O O . MET A 1 71 ? -1.429 -2.765 12.766 1.00 95.12 71 MET A O 1
ATOM 539 N N . ALA A 1 72 ? -0.339 -1.141 11.656 1.00 94.62 72 ALA A N 1
ATOM 540 C CA . ALA A 1 72 ? -0.129 -1.920 10.445 1.00 94.62 72 ALA A CA 1
ATOM 541 C C . ALA A 1 72 ? 1.305 -1.808 9.927 1.00 94.62 72 ALA A C 1
ATOM 543 O O . ALA A 1 72 ? 1.957 -0.772 10.048 1.00 94.62 72 ALA A O 1
ATOM 544 N N . SER A 1 73 ? 1.780 -2.890 9.316 1.00 94.12 73 SER A N 1
ATOM 545 C CA . SER A 1 73 ? 3.056 -2.919 8.604 1.00 94.12 73 SER A CA 1
ATOM 546 C C . SER A 1 73 ? 2.775 -3.027 7.115 1.00 94.12 73 SER A C 1
ATOM 548 O O . SER A 1 73 ? 2.275 -4.057 6.668 1.00 94.12 73 SER A O 1
ATOM 550 N N . ILE A 1 74 ? 3.038 -1.955 6.364 1.00 94.69 74 ILE A N 1
ATOM 551 C CA . ILE A 1 74 ? 2.628 -1.817 4.959 1.00 94.69 74 ILE A CA 1
ATOM 552 C C . ILE A 1 74 ? 3.841 -1.975 4.056 1.00 94.69 74 ILE A C 1
ATOM 554 O O . ILE A 1 74 ? 4.828 -1.257 4.203 1.00 94.69 74 ILE A O 1
ATOM 558 N N . SER A 1 75 ? 3.758 -2.885 3.092 1.00 93.75 75 SER A N 1
ATOM 559 C CA . SER A 1 75 ? 4.786 -3.081 2.078 1.00 93.75 75 SER A CA 1
ATOM 560 C C . SER A 1 75 ? 4.248 -2.901 0.671 1.00 93.75 75 SER A C 1
ATOM 562 O O . SER A 1 75 ? 3.197 -3.437 0.324 1.00 93.75 75 SER A O 1
ATOM 564 N N . VAL A 1 76 ? 5.029 -2.222 -0.162 1.00 94.19 76 VAL A N 1
ATOM 565 C CA . VAL A 1 76 ? 4.769 -2.065 -1.591 1.00 94.19 76 VAL A CA 1
ATOM 566 C C . VAL A 1 76 ? 5.565 -3.126 -2.339 1.00 94.19 76 VAL A C 1
ATOM 568 O O . VAL A 1 76 ? 6.792 -3.188 -2.217 1.00 94.19 76 VAL A O 1
ATOM 571 N N . VAL A 1 77 ? 4.877 -3.967 -3.110 1.00 93.50 77 VAL A N 1
ATOM 572 C CA . VAL A 1 77 ? 5.503 -4.897 -4.055 1.00 93.50 77 VAL A CA 1
ATOM 573 C C . VAL A 1 77 ? 5.429 -4.281 -5.441 1.00 93.50 77 VAL A C 1
ATOM 575 O O . VAL A 1 77 ? 4.348 -3.921 -5.909 1.00 93.50 77 VAL A O 1
ATOM 578 N N . TYR A 1 78 ? 6.572 -4.175 -6.102 1.00 93.25 78 TYR A N 1
ATOM 579 C CA . TYR A 1 78 ? 6.698 -3.512 -7.389 1.00 93.25 78 TYR A CA 1
ATOM 580 C C . TYR A 1 78 ? 7.506 -4.346 -8.382 1.00 93.25 78 TYR A C 1
ATOM 582 O O . TYR A 1 78 ? 8.277 -5.238 -8.026 1.00 93.25 78 TYR A O 1
ATOM 590 N N . ASN A 1 79 ? 7.290 -4.064 -9.658 1.00 91.31 79 ASN A N 1
ATOM 591 C CA . ASN A 1 79 ? 7.940 -4.705 -10.783 1.00 91.31 79 ASN A CA 1
ATOM 592 C C . ASN A 1 79 ? 9.375 -4.167 -10.911 1.00 91.31 79 ASN A C 1
ATOM 594 O O . ASN A 1 79 ? 9.564 -2.967 -11.065 1.00 91.31 79 ASN A O 1
ATOM 598 N N . GLY A 1 80 ? 10.399 -5.016 -10.905 1.00 88.12 80 GLY A N 1
ATOM 599 C CA . GLY A 1 80 ? 11.798 -4.639 -11.160 1.00 88.12 80 GLY A CA 1
ATOM 600 C C . GLY A 1 80 ? 12.145 -4.524 -12.651 1.00 88.12 80 GLY A C 1
ATOM 601 O O . GLY A 1 80 ? 13.248 -4.117 -13.016 1.00 88.12 80 GLY A O 1
ATOM 602 N N . GLY A 1 81 ? 11.205 -4.864 -13.534 1.00 87.06 81 GLY A N 1
ATOM 603 C CA . GLY A 1 81 ? 11.417 -4.985 -14.971 1.00 87.06 81 GLY A CA 1
ATOM 604 C C . GLY A 1 81 ? 12.086 -6.310 -15.335 1.00 87.06 81 GLY A C 1
ATOM 605 O O . GLY A 1 81 ? 12.565 -7.045 -14.471 1.00 87.06 81 GLY A O 1
ATOM 606 N N . SER A 1 82 ? 12.155 -6.610 -16.635 1.00 85.88 82 SER A N 1
ATOM 607 C CA . SER A 1 82 ? 12.752 -7.867 -17.098 1.00 85.88 82 SER A CA 1
ATOM 608 C C . SER A 1 82 ? 14.185 -8.017 -16.586 1.00 85.88 82 SER A C 1
ATOM 610 O O . SER A 1 82 ? 15.022 -7.131 -16.798 1.00 85.88 82 SER A O 1
ATOM 612 N N . LYS A 1 83 ? 14.467 -9.137 -15.913 1.00 85.62 83 LYS A N 1
ATOM 613 C CA . LYS A 1 83 ? 15.742 -9.427 -15.239 1.00 85.62 83 LYS A CA 1
ATOM 614 C C . LYS A 1 83 ? 16.193 -8.313 -14.280 1.00 85.62 83 LYS A C 1
ATOM 616 O O . LYS A 1 83 ? 17.392 -8.082 -14.147 1.00 85.62 83 LYS A O 1
ATOM 621 N N . ASN A 1 84 ? 15.251 -7.605 -13.650 1.00 87.00 84 ASN A N 1
ATOM 622 C CA . ASN A 1 84 ? 15.496 -6.501 -12.715 1.00 87.00 84 ASN A CA 1
ATOM 623 C C . ASN A 1 84 ? 16.263 -5.301 -13.300 1.00 87.00 84 ASN A C 1
ATOM 625 O O . ASN A 1 84 ? 16.869 -4.525 -12.564 1.00 87.00 84 ASN A O 1
ATOM 629 N N . LYS A 1 85 ? 16.227 -5.103 -14.625 1.00 90.06 85 LYS A N 1
ATOM 630 C CA . LYS A 1 85 ? 16.928 -3.986 -15.285 1.00 90.06 85 LYS A CA 1
ATOM 631 C C . LYS A 1 85 ? 16.468 -2.595 -14.833 1.00 90.06 85 LYS A C 1
ATOM 633 O O . LYS A 1 85 ? 17.237 -1.652 -14.964 1.00 90.06 85 LYS A O 1
ATOM 638 N N . LEU A 1 86 ? 15.238 -2.471 -14.336 1.00 90.12 86 LEU A N 1
ATOM 639 C CA . LEU A 1 86 ? 14.639 -1.211 -13.880 1.00 90.12 86 LEU A CA 1
ATOM 640 C C . LEU A 1 86 ? 14.566 -1.123 -12.351 1.00 90.12 86 LEU A C 1
ATOM 642 O O . LEU A 1 86 ? 13.955 -0.197 -11.825 1.00 90.12 86 LEU A O 1
ATOM 646 N N . LEU A 1 87 ? 15.155 -2.083 -11.629 1.00 89.19 87 LEU A N 1
ATOM 647 C CA . LEU A 1 87 ? 15.020 -2.197 -10.180 1.00 89.19 87 LEU A CA 1
ATOM 648 C C . LEU A 1 87 ? 15.496 -0.932 -9.463 1.00 89.19 87 LEU A C 1
ATOM 650 O O . LEU A 1 87 ? 14.733 -0.339 -8.711 1.00 89.19 87 LEU A O 1
ATOM 654 N N . GLU A 1 88 ? 16.724 -0.491 -9.734 1.00 90.19 88 GLU A N 1
ATOM 655 C CA . GLU A 1 88 ? 17.315 0.678 -9.070 1.00 90.19 88 GLU A CA 1
ATOM 656 C C . GLU A 1 88 ? 16.608 1.988 -9.436 1.00 90.19 88 GLU A C 1
ATOM 658 O O . GLU A 1 88 ? 16.428 2.862 -8.589 1.00 90.19 88 GLU A O 1
ATOM 663 N N . GLU A 1 89 ? 16.173 2.127 -10.689 1.00 91.00 89 GLU A N 1
ATOM 664 C CA . GLU A 1 89 ? 15.413 3.292 -11.150 1.00 91.00 89 GLU A CA 1
ATOM 665 C C . GLU A 1 89 ? 14.062 3.378 -10.435 1.00 91.00 89 GLU A C 1
ATOM 667 O O . GLU A 1 89 ? 13.729 4.407 -9.845 1.00 91.00 89 GLU A O 1
ATOM 672 N N . AR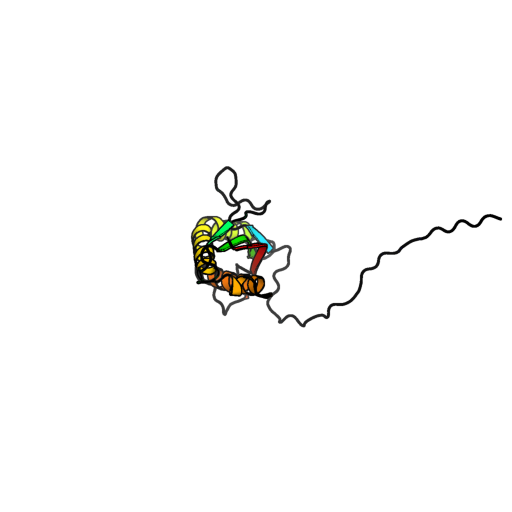G A 1 90 ? 13.313 2.270 -10.412 1.00 91.75 90 ARG A N 1
ATOM 673 C CA . ARG A 1 90 ? 12.005 2.192 -9.755 1.00 91.75 90 ARG A CA 1
ATOM 674 C C . ARG A 1 90 ? 12.124 2.294 -8.243 1.00 91.75 90 ARG A C 1
ATOM 676 O O . ARG A 1 90 ? 11.291 2.944 -7.623 1.00 91.75 90 ARG A O 1
ATOM 683 N N . LYS A 1 91 ? 13.182 1.739 -7.650 1.00 90.56 91 LYS A N 1
ATOM 684 C CA . LYS A 1 91 ? 13.494 1.923 -6.232 1.00 90.56 91 LYS A CA 1
ATOM 685 C C . LYS A 1 91 ? 13.654 3.406 -5.908 1.00 90.56 91 LYS A C 1
ATOM 687 O O . LYS A 1 91 ? 12.980 3.889 -5.008 1.00 90.56 91 LYS A O 1
ATOM 692 N N . LYS A 1 92 ? 14.479 4.141 -6.663 1.00 89.62 92 LYS A N 1
ATOM 693 C CA . LYS A 1 92 ? 14.660 5.590 -6.467 1.00 89.62 92 LYS A CA 1
ATOM 694 C C . LYS A 1 92 ? 13.360 6.359 -6.663 1.00 89.62 92 LYS A C 1
ATOM 696 O O . LYS A 1 92 ? 13.042 7.218 -5.850 1.00 89.62 92 LYS A O 1
ATOM 701 N N . LEU A 1 93 ? 12.598 6.040 -7.704 1.00 90.88 93 LEU A N 1
ATOM 702 C CA . LEU A 1 93 ? 11.312 6.682 -7.963 1.00 90.88 93 LEU A CA 1
ATOM 703 C C . LEU A 1 93 ? 10.346 6.476 -6.784 1.00 90.88 93 LEU A C 1
ATOM 705 O O . LEU A 1 93 ? 9.844 7.439 -6.215 1.00 90.88 93 LEU A O 1
ATOM 709 N N . LEU A 1 94 ? 10.137 5.234 -6.354 1.00 91.88 94 LEU A N 1
ATOM 710 C CA . LEU A 1 94 ? 9.157 4.917 -5.315 1.00 91.88 94 LEU A CA 1
ATOM 711 C C . LEU A 1 94 ? 9.615 5.343 -3.910 1.00 91.88 94 LEU A C 1
ATOM 713 O O . LEU A 1 94 ? 8.802 5.832 -3.132 1.00 91.88 94 LEU A O 1
ATOM 717 N N . GLN A 1 95 ? 10.898 5.171 -3.574 1.00 88.19 95 GLN A N 1
ATOM 718 C CA . GLN A 1 95 ? 11.416 5.421 -2.221 1.00 88.19 95 GLN A CA 1
ATOM 719 C C . GLN A 1 95 ? 11.923 6.845 -2.001 1.00 88.19 95 GLN A C 1
ATOM 721 O O . GLN A 1 95 ? 11.882 7.311 -0.868 1.00 88.19 95 GLN A O 1
ATOM 726 N N . ASN A 1 96 ? 12.392 7.542 -3.040 1.00 86.81 96 ASN A N 1
ATOM 727 C CA . ASN A 1 96 ? 12.965 8.880 -2.865 1.00 86.81 96 ASN A CA 1
ATOM 728 C C . ASN A 1 96 ? 11.998 9.975 -3.307 1.00 86.81 96 ASN A C 1
ATOM 730 O O . ASN A 1 96 ? 11.983 11.037 -2.693 1.00 86.81 96 ASN A O 1
ATOM 734 N N . LEU A 1 97 ? 11.217 9.737 -4.367 1.00 89.25 97 LEU A N 1
ATOM 735 C CA . LEU A 1 97 ? 10.312 10.752 -4.905 1.00 89.25 97 LEU A CA 1
ATOM 736 C C . LEU A 1 97 ? 8.916 10.657 -4.280 1.00 89.25 97 LEU A C 1
ATOM 738 O O . LEU A 1 97 ? 8.425 11.652 -3.761 1.00 89.25 97 LEU A O 1
ATOM 742 N N . TYR A 1 98 ? 8.308 9.466 -4.274 1.00 93.94 98 TYR A N 1
ATOM 743 C CA . TYR A 1 98 ? 6.887 9.303 -3.925 1.00 93.94 98 TYR A CA 1
ATOM 744 C C . TYR A 1 98 ? 6.606 8.767 -2.515 1.00 93.94 98 TYR A C 1
ATOM 746 O O . TYR A 1 98 ? 5.447 8.649 -2.118 1.00 93.94 98 TYR A O 1
ATOM 754 N N . ILE A 1 99 ? 7.635 8.450 -1.723 1.00 92.50 99 ILE A N 1
ATOM 755 C CA . ILE A 1 99 ? 7.447 7.817 -0.407 1.00 92.50 99 ILE A CA 1
ATOM 756 C C . ILE A 1 99 ? 6.569 8.651 0.533 1.00 92.50 99 ILE A C 1
ATOM 758 O O . ILE A 1 99 ? 5.740 8.105 1.262 1.00 92.50 99 ILE A O 1
ATOM 762 N N . SER A 1 100 ? 6.738 9.973 0.510 1.00 92.62 100 SER A N 1
ATOM 763 C CA . SER A 1 100 ? 5.980 10.901 1.348 1.00 92.62 100 SER A CA 1
ATOM 764 C C . SER A 1 100 ? 4.507 10.920 0.952 1.00 92.62 100 SER A C 1
ATOM 766 O O . SER A 1 100 ? 3.647 10.822 1.828 1.00 92.62 100 SER A O 1
ATOM 768 N N . ASP A 1 101 ? 4.222 10.946 -0.350 1.00 95.81 101 ASP A N 1
ATOM 769 C CA . ASP A 1 101 ? 2.859 10.939 -0.883 1.00 95.81 101 ASP A CA 1
ATOM 770 C C . ASP A 1 101 ? 2.156 9.616 -0.570 1.00 95.81 101 ASP A C 1
ATOM 772 O O . ASP A 1 101 ? 1.016 9.608 -0.112 1.00 95.81 101 ASP A O 1
ATOM 776 N N . PHE A 1 102 ? 2.857 8.486 -0.706 1.00 95.88 102 PHE A N 1
ATOM 777 C CA . PHE A 1 102 ? 2.330 7.177 -0.311 1.00 95.88 102 PHE A CA 1
ATOM 778 C C . PHE A 1 102 ? 2.014 7.110 1.186 1.00 95.88 102 PHE A C 1
ATOM 780 O O . PHE A 1 102 ? 0.962 6.601 1.577 1.00 95.88 102 PHE A O 1
ATOM 787 N N . ARG A 1 103 ? 2.898 7.639 2.044 1.00 95.12 103 ARG A N 1
ATOM 788 C CA . ARG A 1 103 ? 2.662 7.695 3.496 1.00 95.12 103 ARG A CA 1
ATOM 789 C C . ARG A 1 103 ? 1.451 8.555 3.830 1.00 95.12 103 ARG A C 1
ATOM 791 O O . ARG A 1 103 ? 0.644 8.141 4.662 1.00 95.12 103 ARG A O 1
ATOM 798 N N . GLN A 1 104 ? 1.321 9.721 3.201 1.00 95.94 104 GLN A N 1
ATOM 799 C CA . GLN A 1 104 ? 0.178 10.605 3.402 1.00 95.94 104 GLN A CA 1
ATOM 800 C C . GLN A 1 104 ? -1.122 9.939 2.942 1.00 95.94 104 GLN A C 1
ATOM 802 O O . GLN A 1 104 ? -2.077 9.883 3.713 1.00 95.94 104 GLN A O 1
ATOM 807 N N . ALA A 1 105 ? -1.134 9.357 1.744 1.00 97.19 105 ALA A N 1
ATOM 808 C CA . ALA A 1 105 ? -2.286 8.650 1.202 1.00 97.19 105 ALA A CA 1
ATOM 809 C C . ALA A 1 105 ? -2.723 7.470 2.085 1.00 97.19 105 ALA A C 1
ATOM 811 O O . ALA A 1 105 ? -3.913 7.289 2.331 1.00 97.19 105 ALA A O 1
ATOM 812 N N . ALA A 1 106 ? -1.774 6.703 2.634 1.00 97.06 106 ALA A N 1
ATOM 813 C CA . ALA A 1 106 ? -2.082 5.650 3.599 1.00 97.06 106 ALA A CA 1
ATOM 814 C C . ALA A 1 106 ? -2.704 6.210 4.891 1.00 97.06 106 ALA A C 1
ATOM 816 O O . ALA A 1 106 ? -3.693 5.667 5.383 1.00 97.06 106 ALA A O 1
ATOM 817 N N . ILE A 1 107 ? -2.173 7.316 5.425 1.00 96.06 107 ILE A N 1
ATOM 818 C CA . ILE A 1 107 ? -2.743 7.986 6.605 1.00 96.06 107 ILE A CA 1
ATOM 819 C C . ILE A 1 107 ? -4.176 8.452 6.331 1.00 96.06 107 ILE A C 1
ATOM 821 O O . ILE A 1 107 ? -5.057 8.222 7.159 1.00 96.06 107 ILE A O 1
ATOM 825 N N . GLU A 1 108 ? -4.420 9.097 5.192 1.00 97.19 108 GLU A N 1
ATOM 826 C CA . GLU A 1 108 ? -5.747 9.579 4.799 1.00 97.19 108 GLU A CA 1
ATOM 827 C C . GLU A 1 108 ? -6.733 8.427 4.599 1.00 97.19 108 GLU A C 1
ATOM 829 O O . GLU A 1 108 ? -7.853 8.484 5.114 1.00 97.19 108 GLU A O 1
ATOM 834 N N . TYR A 1 109 ? -6.292 7.349 3.943 1.00 97.44 109 TYR A N 1
ATOM 835 C CA . TYR A 1 109 ? -7.079 6.135 3.777 1.00 97.44 109 TYR A CA 1
ATOM 836 C C . TYR A 1 109 ? -7.541 5.595 5.133 1.00 97.44 109 TYR A C 1
ATOM 838 O O . TYR A 1 109 ? -8.746 5.508 5.369 1.00 97.44 109 TYR A O 1
ATOM 846 N N . PHE A 1 110 ? -6.626 5.305 6.064 1.00 96.38 110 PHE A N 1
ATOM 847 C CA . PHE A 1 110 ? -7.010 4.724 7.357 1.00 96.38 110 PHE A CA 1
ATOM 848 C C . PHE A 1 110 ? -7.794 5.691 8.243 1.00 96.38 110 PHE A C 1
ATOM 850 O O . PHE A 1 110 ? -8.723 5.262 8.922 1.00 96.38 110 PHE A O 1
ATOM 857 N N . ARG A 1 111 ? -7.512 6.996 8.173 1.00 95.06 111 ARG A N 1
ATOM 858 C CA . ARG A 1 111 ? -8.294 8.024 8.877 1.00 95.06 111 ARG A CA 1
ATOM 859 C C . ARG A 1 111 ? -9.750 8.073 8.410 1.00 95.06 111 ARG A C 1
ATOM 861 O O . ARG A 1 111 ? -10.618 8.481 9.177 1.00 95.06 111 ARG A O 1
ATOM 868 N N . SER A 1 112 ? -10.027 7.671 7.170 1.00 95.88 112 SER A N 1
ATOM 869 C CA . SER A 1 112 ? -11.389 7.621 6.632 1.00 95.88 112 SER A CA 1
ATOM 870 C C . SER A 1 112 ? -12.183 6.380 7.057 1.00 95.88 112 SER A C 1
ATOM 872 O O . SER A 1 112 ? -13.414 6.414 7.011 1.00 95.88 112 SER A O 1
ATOM 874 N N . LYS A 1 113 ? -11.506 5.307 7.489 1.00 96.00 113 LYS A N 1
ATOM 875 C CA . LYS A 1 113 ? -12.133 4.033 7.863 1.00 96.00 113 LYS A CA 1
ATOM 876 C C . LYS A 1 113 ? -12.460 3.995 9.346 1.00 96.00 113 LYS A C 1
ATOM 878 O O . LYS A 1 113 ? -11.675 4.456 10.167 1.00 96.00 113 LYS A O 1
ATOM 883 N N . SER A 1 114 ? -13.609 3.435 9.691 1.00 94.19 114 SER A N 1
ATOM 884 C CA . SER A 1 114 ? -14.015 3.162 11.072 1.00 94.19 114 SER A CA 1
ATOM 885 C C . SER A 1 114 ? -13.467 1.828 11.585 1.00 94.19 114 SER A C 1
ATOM 887 O O . SER A 1 114 ? -12.973 0.994 10.823 1.00 94.19 114 SER A O 1
ATOM 889 N N . TYR A 1 115 ? -13.576 1.611 12.896 1.00 93.00 115 TYR A N 1
ATOM 890 C CA . TYR A 1 115 ? -13.178 0.357 13.537 1.00 93.00 115 TYR A CA 1
ATOM 891 C C . TYR A 1 115 ? -13.949 -0.837 12.963 1.00 93.00 115 TYR A C 1
ATOM 893 O O . TYR A 1 115 ? -13.337 -1.827 12.567 1.00 93.00 115 TYR A O 1
ATOM 901 N N . ASP A 1 116 ? -15.272 -0.708 12.844 1.00 92.44 116 ASP A N 1
ATOM 902 C CA . ASP A 1 116 ? -16.145 -1.772 12.341 1.00 92.44 116 ASP A CA 1
ATOM 903 C C . ASP A 1 116 ? -15.816 -2.144 10.889 1.00 92.44 116 ASP A C 1
ATOM 905 O O . ASP A 1 116 ? -15.836 -3.320 10.535 1.00 92.44 116 ASP A O 1
ATOM 909 N N . GLU A 1 117 ? -15.461 -1.162 10.050 1.00 94.50 117 GLU A N 1
ATOM 910 C CA . GLU A 1 117 ? -15.004 -1.412 8.677 1.00 94.50 117 GLU A CA 1
ATOM 911 C C . GLU A 1 117 ? -13.677 -2.173 8.649 1.00 94.50 117 GLU A C 1
ATOM 913 O O . GLU A 1 117 ? -13.506 -3.079 7.838 1.00 94.50 117 GLU A O 1
ATOM 918 N N . LEU A 1 118 ? -12.740 -1.829 9.537 1.00 94.31 118 LEU A N 1
ATOM 919 C CA . LEU A 1 118 ? -11.415 -2.449 9.571 1.00 94.31 118 LEU A CA 1
ATOM 920 C C . LEU A 1 118 ? -11.416 -3.839 10.227 1.00 94.31 118 LEU A C 1
ATOM 922 O O . LEU A 1 118 ? -10.515 -4.635 9.963 1.00 94.31 118 LEU A O 1
ATOM 926 N N . GLN A 1 119 ? -12.421 -4.154 11.047 1.00 92.94 119 GLN A N 1
ATOM 927 C CA . GLN A 1 119 ? -12.612 -5.483 11.630 1.00 92.94 119 GLN A CA 1
ATOM 928 C C . GLN A 1 119 ? -13.212 -6.512 10.666 1.00 92.94 119 GLN A C 1
ATOM 930 O O . GLN A 1 119 ? -13.204 -7.708 10.972 1.00 92.94 119 GLN A O 1
ATOM 935 N N . GLN A 1 120 ? -13.745 -6.083 9.519 1.00 95.06 120 GLN A N 1
ATOM 936 C CA . GLN A 1 120 ? -14.321 -7.007 8.545 1.00 95.06 120 GLN A CA 1
ATOM 937 C C . GLN A 1 120 ? -13.266 -7.998 8.044 1.00 95.06 120 GLN A C 1
ATOM 939 O O . GLN A 1 120 ? -12.096 -7.661 7.868 1.00 95.06 120 GLN A O 1
ATOM 944 N N . ALA A 1 121 ? -13.693 -9.233 7.769 1.00 92.75 121 ALA A N 1
ATOM 945 C CA . ALA A 1 121 ? -12.791 -10.304 7.344 1.00 92.75 121 ALA A CA 1
ATOM 946 C C . ALA A 1 121 ? -12.019 -9.973 6.052 1.00 92.75 121 ALA A C 1
ATOM 948 O O . ALA A 1 121 ? -10.912 -10.467 5.853 1.00 92.75 121 ALA A O 1
ATOM 949 N N . ASP A 1 122 ? -12.586 -9.128 5.189 1.00 94.75 122 ASP A N 1
ATOM 950 C CA . ASP A 1 122 ? -11.990 -8.696 3.92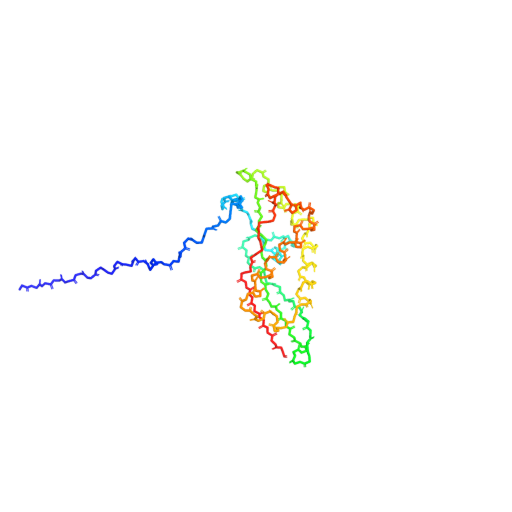5 1.00 94.75 122 ASP A CA 1
ATOM 951 C C . ASP A 1 122 ? -11.335 -7.305 3.993 1.00 94.75 122 ASP A C 1
ATOM 953 O O . ASP A 1 122 ? -10.802 -6.829 2.990 1.00 94.75 122 ASP A O 1
ATOM 957 N N . ALA A 1 123 ? -11.312 -6.659 5.164 1.00 95.19 123 ALA A N 1
ATOM 958 C CA . ALA A 1 123 ? -10.825 -5.290 5.319 1.00 95.19 123 ALA A CA 1
ATOM 959 C C . ALA A 1 123 ? -9.359 -5.124 4.904 1.00 95.19 123 ALA A C 1
ATOM 961 O O . ALA A 1 123 ? -9.008 -4.163 4.222 1.00 95.19 123 ALA A O 1
ATOM 962 N N . MET A 1 124 ? -8.504 -6.078 5.283 1.00 94.88 124 MET A N 1
ATOM 963 C CA . MET A 1 124 ? -7.084 -6.066 4.923 1.00 94.88 124 MET A CA 1
ATOM 964 C C . MET A 1 124 ? -6.885 -6.223 3.410 1.00 94.88 124 MET A C 1
ATOM 966 O O . MET A 1 124 ? -6.039 -5.544 2.830 1.00 94.88 124 MET A O 1
ATOM 970 N N . GLN A 1 125 ? -7.667 -7.095 2.765 1.00 94.56 125 GLN A N 1
ATOM 971 C CA . GLN A 1 125 ? -7.596 -7.288 1.317 1.00 94.56 125 GLN A CA 1
ATOM 972 C C . GLN A 1 125 ? -8.055 -6.023 0.585 1.00 94.56 125 GLN A C 1
ATOM 974 O O . GLN A 1 125 ? -7.313 -5.514 -0.251 1.00 94.56 125 GLN A O 1
ATOM 979 N N . LYS A 1 126 ? -9.219 -5.475 0.958 1.00 96.31 126 LYS A N 1
ATOM 980 C CA . LYS A 1 126 ? -9.741 -4.220 0.399 1.00 96.31 126 LYS A CA 1
ATOM 981 C C . LYS A 1 126 ? -8.760 -3.070 0.580 1.00 96.31 126 LYS A C 1
ATOM 983 O O . LYS A 1 126 ? -8.496 -2.346 -0.365 1.00 96.31 126 LYS A O 1
ATOM 988 N N . ALA A 1 127 ? -8.149 -2.942 1.759 1.00 96.94 127 ALA A N 1
ATOM 989 C CA . ALA A 1 127 ? -7.111 -1.942 1.985 1.00 96.94 127 ALA A CA 1
ATOM 990 C C . ALA A 1 127 ? -5.899 -2.135 1.069 1.00 96.94 127 ALA A C 1
ATOM 992 O O . ALA A 1 127 ? -5.296 -1.155 0.646 1.00 96.94 127 ALA A O 1
ATOM 993 N N . GLY A 1 128 ? -5.540 -3.378 0.747 1.00 96.69 128 GLY A N 1
ATOM 994 C CA . GLY A 1 128 ? -4.451 -3.667 -0.181 1.00 96.69 128 GLY A CA 1
ATOM 995 C C . GLY A 1 128 ? -4.778 -3.232 -1.608 1.00 96.69 128 GLY A C 1
ATOM 996 O O . GLY A 1 128 ? -3.942 -2.608 -2.259 1.00 96.69 128 GLY A O 1
ATOM 997 N N . GLU A 1 129 ? -5.993 -3.528 -2.066 1.00 96.12 129 GLU A N 1
ATOM 998 C CA . GLU A 1 129 ? -6.506 -3.158 -3.391 1.00 96.12 129 GLU A CA 1
ATOM 999 C C . GLU A 1 129 ? -6.690 -1.636 -3.521 1.00 96.12 129 GLU A C 1
ATOM 1001 O O . GLU A 1 129 ? -6.189 -1.030 -4.471 1.00 96.12 129 GLU A O 1
ATOM 1006 N N . ASP A 1 130 ? -7.316 -1.001 -2.527 1.00 97.19 130 ASP A N 1
ATOM 1007 C CA . ASP A 1 130 ? -7.554 0.444 -2.490 1.00 97.19 130 ASP A CA 1
ATOM 1008 C C . ASP A 1 130 ? -6.227 1.218 -2.457 1.00 97.19 130 ASP A C 1
ATOM 1010 O O . ASP A 1 130 ? -6.013 2.123 -3.265 1.00 97.19 130 ASP A O 1
ATOM 1014 N N . LEU A 1 131 ? -5.291 0.850 -1.570 1.00 97.44 131 LEU A N 1
ATOM 1015 C CA . LEU A 1 131 ? -3.983 1.514 -1.502 1.00 97.44 131 LEU A CA 1
ATOM 1016 C C . LEU A 1 131 ? -3.143 1.264 -2.751 1.00 97.44 131 LEU A C 1
ATOM 1018 O O . LEU A 1 131 ? -2.413 2.160 -3.168 1.00 97.44 131 LEU A O 1
ATOM 1022 N N . GLN A 1 132 ? -3.245 0.084 -3.369 1.00 96.12 132 GLN A N 1
ATOM 1023 C CA . GLN A 1 132 ? -2.600 -0.163 -4.654 1.00 96.12 132 GLN A CA 1
ATOM 1024 C C . GLN A 1 132 ? -3.104 0.825 -5.704 1.00 96.12 132 GLN A C 1
ATOM 1026 O O . GLN A 1 132 ? -2.289 1.477 -6.351 1.00 96.12 132 GLN A O 1
ATOM 1031 N N . ALA A 1 133 ? -4.423 0.949 -5.858 1.00 94.94 133 ALA A N 1
ATOM 1032 C CA . ALA A 1 133 ? -5.018 1.856 -6.831 1.00 94.94 133 ALA A CA 1
ATOM 1033 C C . ALA A 1 133 ? -4.623 3.316 -6.560 1.00 94.94 133 ALA A C 1
ATOM 1035 O O . ALA A 1 133 ? -4.244 4.035 -7.486 1.00 94.94 133 ALA A O 1
ATOM 1036 N N . ILE A 1 134 ? -4.637 3.738 -5.291 1.00 96.75 134 ILE A N 1
ATOM 1037 C CA . ILE A 1 134 ? -4.220 5.086 -4.888 1.00 96.75 134 ILE A CA 1
ATOM 1038 C C . ILE A 1 134 ? -2.746 5.327 -5.236 1.00 96.75 134 ILE A C 1
ATOM 1040 O O . ILE A 1 134 ? -2.418 6.344 -5.845 1.00 96.75 134 ILE A O 1
ATOM 1044 N N . PHE A 1 135 ? -1.849 4.400 -4.890 1.00 96.69 135 PHE A N 1
ATOM 1045 C CA . PHE A 1 135 ? -0.418 4.576 -5.143 1.00 96.69 135 PHE A CA 1
ATOM 1046 C C . PHE A 1 135 ? -0.095 4.554 -6.637 1.00 96.69 135 PHE A C 1
ATOM 1048 O O . PHE A 1 135 ? 0.695 5.381 -7.089 1.00 96.69 135 PHE A O 1
ATOM 1055 N N . SER A 1 136 ? -0.731 3.667 -7.408 1.00 94.75 136 SER A N 1
ATOM 1056 C CA . SER A 1 136 ? -0.648 3.653 -8.872 1.00 94.75 136 SER A CA 1
ATOM 1057 C C . SER A 1 136 ? -1.094 4.994 -9.467 1.00 94.75 136 SER A C 1
ATOM 1059 O O . SER A 1 136 ? -0.404 5.548 -10.321 1.00 94.75 136 SER A O 1
ATOM 1061 N N . GLY A 1 137 ? -2.189 5.573 -8.961 1.00 94.19 137 GLY A N 1
ATOM 1062 C CA . GLY A 1 137 ? -2.659 6.896 -9.376 1.00 94.19 137 GLY A CA 1
ATOM 1063 C C . GLY A 1 137 ? -1.666 8.025 -9.073 1.00 94.19 137 GLY A C 1
ATOM 1064 O O . GLY A 1 137 ? -1.459 8.894 -9.916 1.00 94.19 137 GLY A O 1
ATOM 1065 N N . ILE A 1 138 ? -0.998 7.991 -7.913 1.00 94.56 138 ILE A N 1
ATOM 1066 C CA . ILE A 1 138 ? 0.010 8.995 -7.515 1.00 94.56 138 ILE A CA 1
ATOM 1067 C C . ILE A 1 138 ? 1.193 9.033 -8.490 1.00 94.56 138 ILE A C 1
ATOM 1069 O O . ILE A 1 138 ? 1.670 10.110 -8.846 1.00 94.56 138 ILE A O 1
ATOM 1073 N N . ILE A 1 139 ? 1.656 7.870 -8.949 1.00 93.50 139 ILE A N 1
ATOM 1074 C CA . ILE A 1 139 ? 2.772 7.782 -9.904 1.00 93.50 139 ILE A CA 1
ATOM 1075 C C . ILE A 1 139 ? 2.325 7.912 -11.367 1.00 93.50 139 ILE A C 1
ATOM 1077 O O . ILE A 1 139 ? 3.152 7.785 -12.269 1.00 93.50 139 ILE A O 1
ATOM 1081 N N . GLY A 1 140 ? 1.034 8.169 -11.606 1.00 88.50 140 GLY A N 1
ATOM 1082 C CA . GLY A 1 140 ? 0.471 8.350 -12.941 1.00 88.50 140 GLY A CA 1
ATOM 1083 C C . GLY A 1 140 ? 0.460 7.075 -13.783 1.00 88.50 140 GLY A C 1
ATOM 1084 O O . GLY A 1 140 ? 0.621 7.153 -15.000 1.00 88.50 140 GLY A O 1
ATOM 1085 N N . GLU A 1 141 ? 0.316 5.902 -13.158 1.00 86.94 141 GLU A N 1
ATOM 1086 C CA . GLU A 1 141 ? 0.106 4.662 -13.903 1.00 86.94 141 GLU A CA 1
ATOM 1087 C C . GLU A 1 141 ? -1.218 4.703 -14.663 1.00 86.94 141 GLU A C 1
ATOM 1089 O O . GLU A 1 141 ? -2.257 5.079 -14.119 1.00 86.94 141 GLU A O 1
ATOM 1094 N N . ASP A 1 142 ? -1.171 4.266 -15.919 1.00 78.50 142 ASP A N 1
ATOM 1095 C CA . ASP A 1 142 ? -2.364 4.084 -16.730 1.00 78.50 142 ASP A CA 1
ATOM 1096 C C . ASP A 1 142 ? -3.080 2.791 -16.296 1.00 78.50 142 ASP A C 1
ATOM 1098 O O . ASP A 1 142 ? -2.506 1.703 -16.436 1.00 78.50 142 ASP A O 1
ATOM 1102 N N . PRO A 1 143 ? -4.316 2.872 -15.770 1.00 73.56 143 PRO A N 1
ATOM 1103 C CA . PRO A 1 143 ? -5.076 1.693 -15.371 1.00 73.56 143 PRO A CA 1
ATOM 1104 C C . PRO A 1 143 ? -5.421 0.773 -16.554 1.00 73.56 143 PRO A C 1
ATOM 1106 O O . PRO A 1 143 ? -5.703 -0.405 -16.333 1.00 73.56 143 PRO A O 1
ATOM 1109 N N . GLU A 1 144 ? -5.391 1.278 -17.792 1.00 75.38 144 GLU A N 1
ATOM 1110 C CA . GLU A 1 144 ? -5.707 0.517 -19.005 1.00 75.38 144 GLU A CA 1
ATOM 1111 C C . GLU A 1 144 ? -4.474 -0.158 -19.639 1.00 75.38 144 GLU A C 1
ATOM 1113 O O . GLU A 1 144 ? -4.630 -1.008 -20.520 1.00 75.38 144 GLU A O 1
ATOM 1118 N N . ASP A 1 145 ? -3.254 0.143 -19.166 1.00 74.25 145 ASP A N 1
ATOM 1119 C CA . ASP A 1 145 ? -2.000 -0.454 -19.652 1.00 74.25 145 ASP A CA 1
ATOM 1120 C C . ASP A 1 145 ? -1.311 -1.320 -18.573 1.00 74.25 145 ASP A C 1
ATOM 1122 O O . ASP A 1 145 ? -0.299 -0.928 -17.971 1.00 74.25 145 ASP A O 1
ATOM 1126 N N . PRO A 1 146 ? -1.801 -2.555 -18.336 1.00 66.38 146 PRO A N 1
ATOM 1127 C CA . PRO A 1 146 ? -1.237 -3.454 -17.331 1.00 66.38 146 PRO A CA 1
ATOM 1128 C C . PRO A 1 146 ? 0.218 -3.854 -17.622 1.00 66.38 146 PRO A C 1
ATOM 1130 O O . PRO A 1 146 ? 0.927 -4.278 -16.708 1.00 66.38 146 PRO A O 1
ATOM 1133 N N . ALA A 1 147 ? 0.705 -3.691 -18.860 1.00 65.62 147 ALA A N 1
ATOM 1134 C CA . ALA A 1 147 ? 2.090 -3.995 -19.216 1.00 65.62 147 ALA A CA 1
ATOM 1135 C C . ALA A 1 147 ? 3.088 -2.981 -18.629 1.00 65.62 147 ALA A C 1
ATOM 1137 O O . ALA A 1 147 ? 4.274 -3.296 -18.479 1.00 65.62 147 ALA A O 1
ATOM 1138 N N . LYS A 1 148 ? 2.621 -1.779 -18.264 1.00 72.81 148 LYS A N 1
ATOM 1139 C CA . LYS A 1 148 ?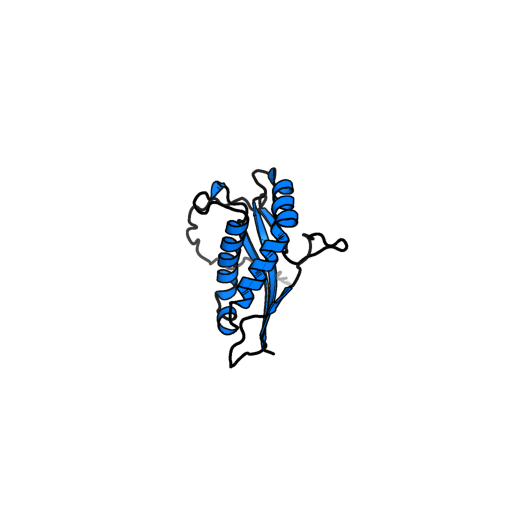 3.440 -0.723 -17.648 1.00 72.81 148 LYS A CA 1
ATOM 1140 C C . LYS A 1 148 ? 3.293 -0.624 -16.135 1.00 72.81 148 LYS A C 1
ATOM 1142 O O . LYS A 1 148 ? 3.995 0.183 -15.528 1.00 72.81 148 LYS A O 1
ATOM 1147 N N . LYS A 1 149 ? 2.470 -1.478 -15.526 1.00 85.88 149 LYS A N 1
ATOM 1148 C CA . LYS A 1 149 ? 2.242 -1.508 -14.081 1.00 85.88 149 LYS A CA 1
ATOM 1149 C C . LYS A 1 149 ? 3.563 -1.689 -13.318 1.00 85.88 149 LYS A C 1
ATOM 1151 O O . LYS A 1 149 ? 4.271 -2.696 -13.465 1.00 85.88 149 LYS A O 1
ATOM 1156 N N . ILE A 1 150 ? 3.915 -0.681 -12.526 1.00 92.06 150 ILE A N 1
ATOM 1157 C CA . ILE A 1 150 ? 5.056 -0.654 -11.614 1.00 92.06 150 ILE A CA 1
ATOM 1158 C C . ILE A 1 150 ? 4.610 -1.227 -10.271 1.00 92.06 150 ILE A C 1
ATOM 1160 O O . ILE A 1 150 ? 5.258 -2.154 -9.792 1.00 92.06 150 ILE A O 1
ATOM 1164 N N . ILE A 1 151 ? 3.511 -0.750 -9.683 1.00 93.88 151 ILE A N 1
ATOM 1165 C CA . ILE A 1 151 ? 3.006 -1.229 -8.388 1.00 93.88 151 ILE A CA 1
ATOM 1166 C C . ILE A 1 151 ? 2.120 -2.460 -8.583 1.00 93.88 151 ILE A C 1
ATOM 1168 O O . ILE A 1 151 ? 0.997 -2.410 -9.084 1.00 93.88 151 ILE A O 1
ATOM 1172 N N . LEU A 1 152 ? 2.628 -3.608 -8.141 1.00 92.19 152 LEU A N 1
ATOM 1173 C CA . LEU A 1 152 ? 1.988 -4.900 -8.365 1.00 92.19 152 LEU A CA 1
ATOM 1174 C C . LEU A 1 152 ? 0.943 -5.230 -7.310 1.00 92.19 152 LEU A C 1
ATOM 1176 O O . LEU A 1 152 ? -0.094 -5.789 -7.659 1.00 92.19 152 LEU A O 1
ATOM 1180 N N . LYS A 1 153 ? 1.224 -4.924 -6.041 1.00 93.75 153 LYS A N 1
ATOM 1181 C CA . LYS A 1 153 ? 0.297 -5.110 -4.916 1.00 93.75 153 LYS A CA 1
ATOM 1182 C C . LYS A 1 153 ? 0.819 -4.446 -3.648 1.00 93.75 153 LYS A C 1
ATOM 1184 O O . LYS A 1 153 ? 2.027 -4.255 -3.490 1.00 93.75 153 LYS A O 1
ATOM 1189 N N . ILE A 1 154 ? -0.090 -4.212 -2.710 1.00 95.75 154 ILE A N 1
ATOM 1190 C CA . ILE A 1 154 ? 0.228 -3.845 -1.330 1.00 95.75 154 ILE A CA 1
ATOM 1191 C C . ILE A 1 154 ? 0.038 -5.067 -0.433 1.00 95.75 154 ILE A C 1
ATOM 1193 O O . ILE A 1 154 ? -0.911 -5.832 -0.594 1.00 95.75 154 ILE A O 1
ATOM 1197 N N . VAL A 1 155 ? 0.974 -5.283 0.487 1.00 93.19 155 VAL A N 1
ATOM 1198 C CA . VAL A 1 155 ? 0.958 -6.411 1.426 1.00 93.19 155 VAL A CA 1
ATOM 1199 C C . VAL A 1 155 ? 1.071 -5.881 2.845 1.00 93.19 155 VAL A C 1
ATOM 1201 O O . VAL A 1 155 ? 1.897 -5.009 3.117 1.00 93.19 155 VAL A O 1
ATOM 1204 N N . PHE A 1 156 ? 0.275 -6.450 3.748 1.00 93.75 156 PHE A N 1
ATOM 1205 C CA . PHE A 1 156 ? 0.345 -6.164 5.173 1.00 93.75 156 PHE A CA 1
ATOM 1206 C C . PHE A 1 156 ? 1.012 -7.324 5.913 1.00 93.75 156 PHE A C 1
ATOM 1208 O O . PHE A 1 156 ? 0.491 -8.435 5.900 1.00 93.75 156 PHE A O 1
ATOM 1215 N N . ASP A 1 157 ? 2.150 -7.081 6.569 1.00 89.44 157 ASP A N 1
ATOM 1216 C CA . ASP A 1 157 ? 2.789 -8.095 7.434 1.00 89.44 157 ASP A CA 1
ATOM 1217 C C . ASP A 1 157 ? 2.190 -8.109 8.844 1.00 89.44 157 ASP A C 1
ATOM 1219 O O . ASP A 1 157 ? 2.314 -9.082 9.586 1.00 89.44 157 ASP A O 1
ATOM 1223 N N . LYS A 1 158 ? 1.549 -7.002 9.226 1.00 92.00 158 LYS A N 1
ATOM 1224 C CA . LYS A 1 158 ? 0.915 -6.810 10.525 1.00 92.00 158 LYS A CA 1
ATOM 1225 C C . LYS A 1 158 ? -0.347 -5.987 10.361 1.00 92.00 158 LYS A C 1
ATOM 1227 O O . LYS A 1 158 ? -0.365 -5.038 9.579 1.00 92.00 158 LYS A O 1
ATOM 1232 N N . TRP A 1 159 ? -1.366 -6.353 11.129 1.00 94.38 159 TRP A N 1
ATOM 1233 C CA . TRP A 1 159 ? -2.656 -5.679 11.176 1.00 94.38 159 TRP A CA 1
ATOM 1234 C C . TRP A 1 159 ? -3.287 -5.914 12.541 1.00 94.38 159 TRP A C 1
ATOM 1236 O O . TRP A 1 159 ? -3.796 -6.995 12.832 1.00 94.38 159 TRP A O 1
ATOM 1246 N N . ILE A 1 160 ? -3.176 -4.920 13.411 1.00 93.75 160 ILE A N 1
ATOM 1247 C CA . ILE A 1 160 ? -3.665 -4.988 14.783 1.00 93.75 160 ILE A CA 1
ATOM 1248 C C . ILE A 1 160 ? -4.528 -3.762 15.010 1.00 93.75 160 ILE A C 1
ATOM 1250 O O . ILE A 1 160 ? -4.028 -2.642 15.025 1.00 93.75 160 ILE A O 1
ATOM 1254 N N . ILE A 1 161 ? -5.823 -3.980 15.190 1.00 92.12 161 ILE A N 1
ATOM 1255 C CA . ILE A 1 161 ? -6.775 -2.919 15.505 1.00 92.12 161 ILE A CA 1
ATOM 1256 C C . ILE A 1 161 ? -7.016 -2.961 17.006 1.00 92.12 161 ILE A C 1
ATOM 1258 O O . ILE A 1 161 ? -7.237 -4.037 17.564 1.00 92.12 161 ILE A O 1
ATOM 1262 N N . GLN A 1 162 ? -6.956 -1.804 17.656 1.00 87.25 162 GLN A N 1
ATOM 1263 C CA . GLN A 1 162 ? -7.242 -1.682 19.079 1.00 87.25 162 GLN A CA 1
ATOM 1264 C C . GLN A 1 162 ? -8.237 -0.555 19.320 1.00 87.25 162 GLN A C 1
ATOM 1266 O O . GLN A 1 162 ? -8.160 0.515 18.713 1.00 87.25 162 GLN A O 1
ATOM 1271 N N . GLN A 1 163 ? -9.161 -0.831 20.231 1.00 81.25 163 GLN A N 1
ATOM 1272 C CA . GLN A 1 163 ? -10.039 0.154 20.832 1.00 81.25 163 GLN A CA 1
ATOM 1273 C C . GLN A 1 163 ? -9.417 0.569 22.169 1.00 81.25 163 GLN A C 1
ATOM 1275 O O . GLN A 1 163 ? -9.065 -0.309 22.963 1.00 81.25 163 GLN A O 1
ATOM 1280 N N . GLN A 1 164 ? -9.249 1.876 22.396 1.00 64.12 164 GLN A N 1
ATOM 1281 C CA . GLN A 1 164 ? -8.953 2.414 23.729 1.00 64.12 164 GLN A CA 1
ATOM 1282 C C . GLN A 1 164 ? -10.231 2.747 24.489 1.00 64.12 164 GLN A C 1
ATOM 1284 O O . GLN A 1 164 ? -11.212 3.184 23.839 1.00 64.12 164 GLN A O 1
#

Radius of gyration: 20.81 Å; chains: 1; bounding box: 40×75×43 Å